Protein AF-A0A497ACF8-F1 (afdb_monomer_lite)

Structure (mmCIF, N/CA/C/O backbone):
data_AF-A0A497ACF8-F1
#
_entry.id   AF-A0A497ACF8-F1
#
loop_
_atom_site.group_PDB
_atom_site.id
_atom_site.type_symbol
_atom_site.label_atom_id
_atom_site.label_alt_id
_atom_site.label_comp_id
_atom_site.label_asym_id
_atom_site.label_entity_id
_atom_site.label_seq_id
_atom_site.pdbx_PDB_ins_code
_atom_site.Cartn_x
_atom_site.Cartn_y
_atom_site.Cartn_z
_atom_site.occupancy
_atom_site.B_iso_or_equiv
_atom_site.auth_seq_id
_atom_site.auth_comp_id
_atom_site.auth_asym_id
_atom_site.auth_atom_id
_atom_site.pdbx_PDB_model_num
ATOM 1 N N . MET A 1 1 ? 25.565 -18.450 -38.011 1.00 39.44 1 MET A N 1
ATOM 2 C CA . MET A 1 1 ? 25.455 -17.072 -37.490 1.00 39.44 1 MET A CA 1
ATOM 3 C C . MET A 1 1 ? 24.337 -17.064 -36.463 1.00 39.44 1 MET A C 1
ATOM 5 O O . MET A 1 1 ? 23.177 -17.108 -36.847 1.00 39.44 1 MET A O 1
ATOM 9 N N . SER A 1 2 ? 24.679 -17.137 -35.177 1.00 43.25 2 SER A N 1
ATOM 10 C CA . SER A 1 2 ? 23.695 -17.144 -34.090 1.00 43.25 2 SER A CA 1
ATOM 11 C C . SER A 1 2 ? 23.308 -15.711 -33.759 1.00 43.25 2 SER A C 1
ATOM 13 O O . SER A 1 2 ? 24.162 -14.915 -33.378 1.00 43.25 2 SER A O 1
ATOM 15 N N . ILE A 1 3 ? 22.030 -15.381 -33.917 1.00 47.59 3 ILE A N 1
ATOM 16 C CA . ILE A 1 3 ? 21.477 -14.126 -33.418 1.00 47.59 3 ILE A CA 1
ATOM 17 C C . ILE A 1 3 ? 21.343 -14.304 -31.908 1.00 47.59 3 ILE A C 1
ATOM 19 O O . ILE A 1 3 ? 20.446 -14.997 -31.431 1.00 47.59 3 ILE A O 1
ATOM 23 N N . ALA A 1 4 ? 22.272 -13.723 -31.155 1.00 49.62 4 ALA A N 1
ATOM 24 C CA . ALA A 1 4 ? 22.079 -13.518 -29.733 1.00 49.62 4 ALA A CA 1
ATOM 25 C C . ALA A 1 4 ? 20.956 -12.485 -29.582 1.00 49.62 4 ALA A C 1
ATOM 27 O O . ALA A 1 4 ? 21.170 -11.295 -29.796 1.00 49.62 4 ALA A O 1
ATOM 28 N N . ILE A 1 5 ? 19.742 -12.945 -29.277 1.00 57.88 5 ILE A N 1
ATOM 29 C CA . ILE A 1 5 ? 18.703 -12.067 -28.746 1.00 57.88 5 ILE A CA 1
ATOM 30 C C . ILE A 1 5 ? 19.160 -11.722 -27.327 1.00 57.88 5 ILE A C 1
ATOM 32 O O . ILE A 1 5 ? 19.239 -12.637 -26.502 1.00 57.88 5 ILE A O 1
ATOM 36 N N . PRO A 1 6 ? 19.510 -10.462 -27.013 1.00 46.31 6 PRO A N 1
ATOM 37 C CA . PRO A 1 6 ? 19.764 -10.108 -25.631 1.00 46.31 6 PRO A CA 1
ATOM 38 C C . PRO A 1 6 ? 18.456 -10.332 -24.879 1.00 46.31 6 PRO A C 1
ATOM 40 O O . PRO A 1 6 ? 17.393 -9.900 -25.333 1.00 46.31 6 PRO A O 1
ATOM 43 N N . ALA A 1 7 ? 18.534 -11.059 -23.763 1.00 48.03 7 ALA A N 1
ATOM 44 C CA . ALA A 1 7 ? 17.449 -11.146 -22.807 1.00 48.03 7 ALA A CA 1
ATOM 45 C C . ALA A 1 7 ? 17.080 -9.708 -22.448 1.00 48.03 7 ALA A C 1
ATOM 47 O O . ALA A 1 7 ? 17.795 -9.035 -21.711 1.00 48.03 7 ALA A O 1
ATOM 48 N N . VAL A 1 8 ? 16.004 -9.211 -23.057 1.00 47.91 8 VAL A N 1
ATOM 49 C CA . VAL A 1 8 ? 15.370 -7.977 -22.636 1.00 47.91 8 VAL A CA 1
ATOM 50 C C . VAL A 1 8 ? 14.796 -8.325 -21.277 1.00 47.91 8 VAL A C 1
ATOM 52 O O . VAL A 1 8 ? 13.657 -8.777 -21.158 1.00 47.91 8 VAL A O 1
ATOM 55 N N . GLU A 1 9 ? 15.625 -8.170 -20.253 1.00 45.94 9 GLU A N 1
ATOM 56 C CA . GLU A 1 9 ? 15.188 -7.894 -18.905 1.00 45.94 9 GLU A CA 1
ATOM 57 C C . GLU A 1 9 ? 14.390 -6.600 -19.041 1.00 45.94 9 GLU A C 1
ATOM 59 O O . GLU A 1 9 ? 14.912 -5.488 -18.987 1.00 45.94 9 GLU A O 1
ATOM 64 N N . ARG A 1 10 ? 13.111 -6.753 -19.405 1.00 49.00 10 ARG A N 1
ATOM 65 C CA . ARG A 1 10 ? 12.134 -5.682 -19.359 1.00 49.00 10 ARG A CA 1
ATOM 66 C C . ARG A 1 10 ? 12.013 -5.384 -17.878 1.00 49.00 10 ARG A C 1
ATOM 68 O O . ARG A 1 10 ? 11.113 -5.906 -17.225 1.00 49.00 10 ARG A O 1
ATOM 75 N N . ALA A 1 11 ? 12.931 -4.579 -17.350 1.00 48.69 11 ALA A N 1
ATOM 76 C CA . ALA A 1 11 ? 12.621 -3.700 -16.250 1.00 48.69 11 ALA A CA 1
ATOM 77 C C . ALA A 1 11 ? 11.371 -2.968 -16.730 1.00 48.69 11 ALA A C 1
ATOM 79 O O . ALA A 1 11 ? 11.436 -2.099 -17.600 1.00 48.69 11 ALA A O 1
ATOM 80 N N . GLN A 1 12 ? 10.206 -3.474 -16.326 1.00 55.84 12 GLN A N 1
ATOM 81 C CA . GLN A 1 12 ? 8.947 -2.815 -16.586 1.00 55.84 12 GLN A CA 1
ATOM 82 C C . GLN A 1 12 ? 9.127 -1.465 -15.919 1.00 55.84 12 GLN A C 1
ATOM 84 O O . GLN A 1 12 ? 9.231 -1.392 -14.699 1.00 55.84 12 GLN A O 1
ATOM 89 N N . ILE A 1 13 ? 9.308 -0.421 -16.723 1.00 66.25 13 ILE A N 1
ATOM 90 C CA . ILE A 1 13 ? 9.353 0.938 -16.215 1.00 66.25 13 ILE A CA 1
ATOM 91 C C . ILE A 1 13 ? 7.936 1.178 -15.715 1.00 66.25 13 ILE A C 1
ATOM 93 O O . ILE A 1 13 ? 7.028 1.429 -16.508 1.00 66.25 13 ILE A O 1
ATOM 97 N N . ILE A 1 14 ? 7.723 0.974 -14.418 1.00 78.00 14 ILE A N 1
ATOM 98 C CA . ILE A 1 14 ? 6.436 1.243 -13.797 1.00 78.00 14 ILE A CA 1
ATOM 99 C C . ILE A 1 14 ? 6.271 2.756 -13.871 1.00 78.00 14 ILE A C 1
ATOM 101 O O . ILE A 1 14 ? 7.071 3.508 -13.313 1.00 78.00 14 ILE A O 1
ATOM 105 N N . SER A 1 15 ? 5.274 3.214 -14.628 1.00 89.62 15 SER A N 1
ATOM 106 C CA . SER A 1 15 ? 4.995 4.641 -14.700 1.00 89.62 15 SER A CA 1
ATOM 107 C C . SER A 1 15 ? 4.484 5.123 -13.346 1.00 89.62 15 SER A C 1
ATOM 109 O O . SER A 1 15 ? 3.777 4.400 -12.640 1.00 89.62 15 SER A O 1
ATOM 111 N N . LYS A 1 16 ? 4.797 6.374 -13.006 1.00 90.25 16 LYS A N 1
ATOM 112 C CA . LYS A 1 16 ? 4.273 7.027 -11.802 1.00 90.25 16 LYS A CA 1
ATOM 113 C C . LYS A 1 16 ? 2.744 6.901 -11.708 1.00 90.25 16 LYS A C 1
ATOM 115 O O . LYS A 1 16 ? 2.230 6.531 -10.661 1.00 90.25 16 LYS A O 1
ATOM 120 N N . GLU A 1 17 ? 2.043 7.098 -12.823 1.00 93.69 17 GLU A N 1
ATOM 121 C CA . GLU A 1 17 ? 0.582 6.955 -12.921 1.00 93.69 17 GLU A CA 1
ATOM 122 C C . GLU A 1 17 ? 0.095 5.541 -12.560 1.00 93.69 17 GLU A C 1
ATOM 124 O O . GLU A 1 17 ? -0.938 5.383 -11.911 1.00 93.69 17 GLU A O 1
ATOM 129 N N . SER A 1 18 ? 0.850 4.5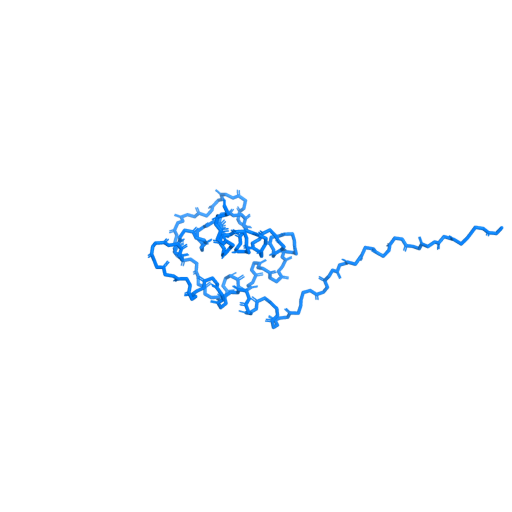02 -12.938 1.00 95.31 18 SER A N 1
ATOM 130 C CA . SER A 1 18 ? 0.518 3.107 -12.611 1.00 95.31 18 SER A CA 1
ATOM 131 C C . SER A 1 18 ? 0.695 2.816 -11.121 1.00 95.31 18 SER A C 1
ATOM 133 O O . SER A 1 18 ? -0.077 2.040 -10.551 1.00 95.31 18 SER A O 1
ATOM 135 N N . VAL A 1 19 ? 1.698 3.432 -10.485 1.00 96.50 19 VAL A N 1
ATOM 136 C CA . VAL A 1 19 ? 1.886 3.360 -9.031 1.00 96.50 19 VAL A CA 1
ATOM 137 C C . VAL A 1 19 ? 0.756 4.085 -8.318 1.00 96.50 19 VAL A C 1
ATOM 139 O O . VAL A 1 19 ? 0.119 3.499 -7.448 1.00 96.50 19 VAL A O 1
ATOM 142 N N . GLU A 1 20 ? 0.473 5.326 -8.706 1.00 97.25 20 GLU A N 1
ATOM 143 C CA . GLU A 1 20 ? -0.581 6.139 -8.095 1.00 97.25 20 GLU A CA 1
ATOM 144 C C . GLU A 1 20 ? -1.951 5.466 -8.217 1.00 97.25 20 GLU A C 1
ATOM 146 O O . GLU A 1 20 ? -2.667 5.384 -7.224 1.00 97.25 20 GLU A O 1
ATOM 151 N N . SER A 1 21 ? -2.264 4.869 -9.371 1.00 97.31 21 SER A N 1
ATOM 152 C CA . SER A 1 21 ? -3.501 4.099 -9.569 1.00 97.31 21 SER A CA 1
ATOM 153 C C . SER A 1 21 ? -3.598 2.881 -8.640 1.00 97.31 21 SER A C 1
ATOM 155 O O . SER A 1 21 ? -4.674 2.564 -8.130 1.00 97.31 21 SER A O 1
ATOM 157 N N . LEU A 1 22 ? -2.483 2.177 -8.393 1.00 97.62 22 LEU A N 1
ATOM 158 C CA . LEU A 1 22 ? -2.462 1.059 -7.445 1.00 97.62 22 LEU A CA 1
ATOM 159 C C . LEU A 1 22 ? -2.637 1.553 -6.003 1.00 97.62 22 LEU A C 1
ATOM 161 O O . LEU A 1 22 ? -3.391 0.950 -5.242 1.00 97.62 22 LEU A O 1
ATOM 165 N N . VAL A 1 23 ? -1.974 2.647 -5.624 1.00 98.06 23 VAL A N 1
ATOM 166 C CA . VAL A 1 23 ? -2.123 3.237 -4.286 1.00 98.06 23 VAL A CA 1
ATOM 167 C C . VAL A 1 23 ? -3.557 3.721 -4.074 1.00 98.06 23 VAL A C 1
ATOM 169 O O . VAL A 1 23 ? -4.150 3.396 -3.047 1.00 98.06 23 VAL A O 1
ATOM 172 N N . GLU A 1 24 ? -4.160 4.386 -5.059 1.00 98.50 24 GLU A N 1
ATOM 173 C CA . GLU A 1 24 ? -5.577 4.761 -5.040 1.00 98.50 24 GLU A CA 1
ATOM 174 C C . GLU A 1 24 ? -6.457 3.543 -4.774 1.00 98.50 24 GLU A C 1
ATOM 176 O O . GLU A 1 24 ? -7.218 3.511 -3.809 1.00 98.50 24 GLU A O 1
ATOM 181 N N . ALA A 1 25 ? -6.261 2.485 -5.558 1.00 97.81 25 ALA A N 1
ATOM 182 C CA . ALA A 1 25 ? -7.007 1.246 -5.435 1.00 97.81 25 ALA A CA 1
ATOM 183 C C . ALA A 1 25 ? -6.898 0.599 -4.040 1.00 97.81 25 ALA A C 1
ATOM 185 O O . ALA A 1 25 ? -7.875 -0.000 -3.585 1.00 97.81 25 ALA A O 1
ATOM 186 N N . LEU A 1 26 ? -5.752 0.722 -3.359 1.00 97.38 26 LEU A N 1
ATOM 187 C CA . LEU A 1 26 ? -5.561 0.258 -1.979 1.00 97.38 26 LEU A CA 1
ATOM 188 C C . LEU A 1 26 ? -6.280 1.160 -0.965 1.00 97.38 26 LEU A C 1
ATOM 190 O O . LEU A 1 26 ? -6.894 0.654 -0.026 1.00 97.38 26 LEU A O 1
ATOM 194 N N . P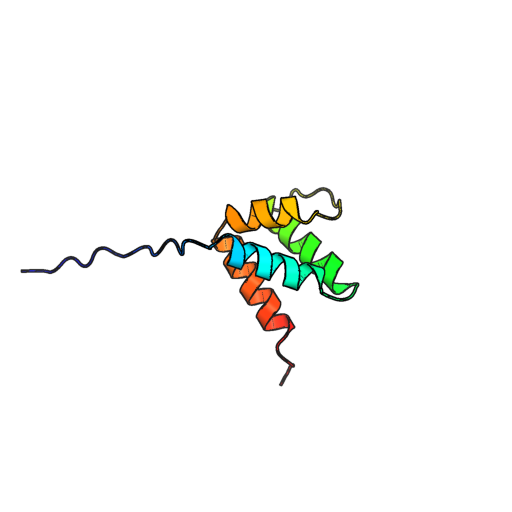HE A 1 27 ? -6.228 2.484 -1.143 1.00 97.44 27 PHE A N 1
ATOM 195 C CA . PHE A 1 27 ? -6.867 3.458 -0.248 1.00 97.44 27 PHE A CA 1
ATOM 196 C C . PHE A 1 27 ? -8.394 3.521 -0.393 1.00 97.44 27 PHE A C 1
ATOM 198 O O . PHE A 1 27 ? -9.074 3.905 0.565 1.00 97.44 27 PHE A O 1
ATOM 205 N N . SER A 1 28 ? -8.927 3.101 -1.541 1.00 97.38 28 SER A N 1
ATOM 206 C CA . SER A 1 28 ? -10.364 2.963 -1.803 1.00 97.38 28 SER A CA 1
ATOM 207 C C . SER A 1 28 ? -10.977 1.674 -1.253 1.00 97.38 28 SER A C 1
ATOM 209 O O . SER A 1 28 ? -12.186 1.496 -1.359 1.00 97.38 28 SER A O 1
ATOM 211 N N . LEU A 1 29 ? -10.181 0.759 -0.688 1.00 96.00 29 LEU A N 1
ATOM 212 C CA . LEU A 1 29 ? -10.728 -0.416 -0.010 1.00 96.00 29 LEU A CA 1
ATOM 213 C C . LEU A 1 29 ? -11.522 -0.005 1.238 1.00 96.00 29 LEU A C 1
ATOM 215 O O . LEU A 1 29 ? -11.167 0.942 1.946 1.00 96.00 29 LEU A O 1
ATOM 219 N N . ASP A 1 30 ? -12.553 -0.779 1.557 1.00 96.31 30 ASP A N 1
ATOM 220 C CA . ASP A 1 30 ? -13.262 -0.642 2.824 1.00 96.31 30 ASP A CA 1
ATOM 221 C C . ASP A 1 30 ? -12.439 -1.209 3.987 1.00 96.31 30 ASP A C 1
ATOM 223 O O . ASP A 1 30 ? -11.628 -2.135 3.841 1.00 96.31 30 ASP A O 1
ATOM 227 N N . GLU A 1 31 ? -12.654 -0.665 5.185 1.00 94.88 31 GLU A N 1
ATOM 228 C CA . GLU A 1 31 ? -12.123 -1.283 6.399 1.00 94.88 31 GLU A CA 1
ATOM 229 C C . GLU A 1 31 ? -12.859 -2.606 6.692 1.00 94.88 31 GLU A C 1
ATOM 231 O O . GLU A 1 31 ? -14.056 -2.722 6.429 1.00 94.88 31 GLU A O 1
ATOM 236 N N . PRO A 1 32 ? -12.169 -3.625 7.244 1.00 94.81 32 PRO A N 1
ATOM 237 C CA . PRO A 1 32 ? -10.789 -3.600 7.747 1.00 94.81 32 PRO A CA 1
ATOM 238 C C . PRO A 1 32 ? -9.722 -3.913 6.683 1.00 94.81 32 PRO A C 1
ATOM 240 O O . PRO A 1 32 ? -8.538 -4.036 7.006 1.00 94.81 32 PRO A O 1
ATOM 243 N N . TRP A 1 33 ? -10.117 -4.129 5.427 1.00 95.00 33 TRP A N 1
ATOM 244 C CA . TRP A 1 33 ? -9.220 -4.634 4.388 1.00 95.00 33 TRP A CA 1
ATOM 245 C C . TRP A 1 33 ? -8.210 -3.599 3.938 1.00 95.00 33 TRP A C 1
ATOM 247 O O . TRP A 1 33 ? -7.042 -3.944 3.783 1.00 95.00 33 TRP A O 1
ATOM 257 N N . ARG A 1 34 ? -8.611 -2.331 3.841 1.00 96.31 34 ARG A N 1
ATOM 258 C CA . ARG A 1 34 ? -7.678 -1.230 3.600 1.00 96.31 34 ARG A CA 1
ATOM 259 C C . ARG A 1 34 ? -6.515 -1.239 4.581 1.00 96.31 34 ARG A C 1
ATOM 261 O O . ARG A 1 34 ? -5.370 -1.334 4.151 1.00 96.31 34 ARG A O 1
ATOM 268 N N . GLY A 1 35 ? -6.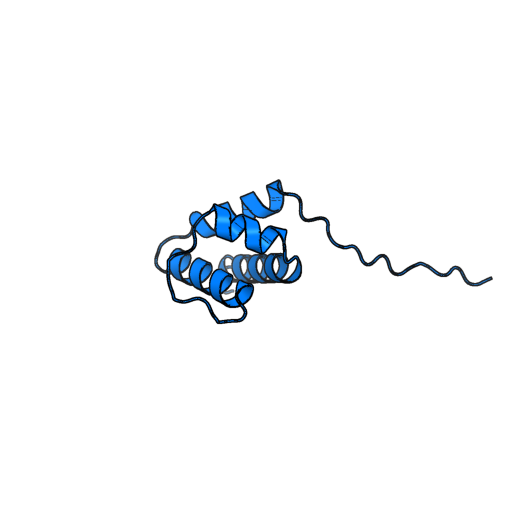787 -1.208 5.888 1.00 95.38 35 GLY A N 1
ATOM 269 C CA . GLY A 1 35 ? -5.734 -1.259 6.902 1.00 95.38 35 GLY A CA 1
ATOM 270 C C . GLY A 1 35 ? -4.832 -2.488 6.751 1.00 95.38 35 GLY A C 1
ATOM 271 O O . GLY A 1 35 ? -3.610 -2.360 6.763 1.00 95.38 35 GLY A O 1
ATOM 272 N N . ARG A 1 36 ? -5.418 -3.671 6.529 1.00 94.62 36 ARG A N 1
ATOM 273 C CA . ARG A 1 36 ? -4.665 -4.928 6.361 1.00 94.62 36 ARG A CA 1
ATOM 274 C C . ARG A 1 36 ? -3.741 -4.913 5.146 1.00 94.62 36 ARG A C 1
ATOM 276 O O . ARG A 1 36 ? -2.587 -5.316 5.274 1.00 94.62 36 ARG A O 1
ATOM 283 N N . PHE A 1 37 ? -4.228 -4.448 3.998 1.00 96.62 37 PHE A N 1
ATOM 284 C CA . PHE A 1 37 ? -3.425 -4.328 2.784 1.00 96.62 37 PHE A CA 1
ATOM 285 C C . PHE A 1 37 ? -2.292 -3.322 2.977 1.00 96.62 37 PHE A C 1
ATOM 287 O O . PHE A 1 37 ? -1.140 -3.660 2.727 1.00 96.62 37 PHE A O 1
ATOM 294 N N . LEU A 1 38 ? -2.588 -2.132 3.506 1.00 97.00 38 LEU A N 1
ATOM 295 C CA . LEU A 1 38 ? -1.575 -1.114 3.787 1.00 97.00 38 LEU A CA 1
ATOM 296 C C . LEU A 1 38 ? -0.473 -1.648 4.719 1.00 97.00 38 LEU A C 1
ATOM 298 O O . LEU A 1 38 ? 0.712 -1.525 4.420 1.00 97.00 38 LEU A O 1
ATOM 302 N N . THR A 1 39 ? -0.843 -2.327 5.809 1.00 95.94 39 THR A N 1
ATOM 303 C CA . THR A 1 39 ? 0.128 -2.966 6.708 1.00 95.94 39 THR A CA 1
ATOM 304 C C . THR A 1 39 ? 0.935 -4.067 6.018 1.00 95.94 39 THR A C 1
ATOM 306 O O . THR A 1 39 ? 2.126 -4.204 6.298 1.00 95.94 39 THR A O 1
ATOM 309 N N . LEU A 1 40 ? 0.322 -4.866 5.140 1.00 95.50 40 LEU A N 1
ATOM 310 C CA . LEU A 1 40 ? 1.029 -5.911 4.401 1.00 95.50 40 LEU A CA 1
ATOM 311 C C . LEU A 1 40 ? 2.098 -5.312 3.481 1.00 95.50 40 LEU A C 1
ATOM 313 O O . LEU A 1 40 ? 3.239 -5.769 3.525 1.00 95.50 40 LEU A O 1
ATOM 317 N N . VAL A 1 41 ? 1.756 -4.269 2.717 1.00 97.06 41 VAL A N 1
ATOM 318 C CA . VAL A 1 41 ? 2.715 -3.579 1.840 1.00 97.06 41 VAL A CA 1
ATOM 319 C C . VAL A 1 41 ? 3.859 -2.987 2.658 1.00 97.06 41 VAL A C 1
ATOM 321 O O . VAL A 1 41 ? 5.018 -3.236 2.339 1.00 97.06 41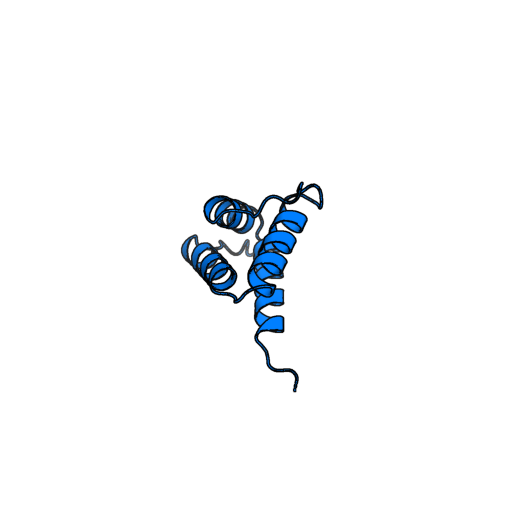 VAL A O 1
ATOM 324 N N . ALA A 1 42 ? 3.559 -2.294 3.761 1.00 97.12 42 ALA A N 1
ATOM 325 C CA . ALA A 1 42 ? 4.587 -1.731 4.637 1.00 97.12 42 ALA A CA 1
ATOM 326 C C . ALA A 1 42 ? 5.525 -2.808 5.201 1.00 97.12 42 ALA A C 1
ATOM 328 O O . ALA A 1 42 ? 6.747 -2.644 5.221 1.00 97.12 42 ALA A O 1
ATOM 329 N N . LYS A 1 43 ? 4.978 -3.955 5.619 1.00 95.81 43 LYS A N 1
ATOM 330 C CA . LYS A 1 43 ? 5.788 -5.086 6.083 1.00 95.81 43 LYS A CA 1
ATOM 331 C C . LYS A 1 43 ? 6.673 -5.640 4.973 1.00 95.81 43 LYS A C 1
ATOM 333 O O . LYS A 1 43 ? 7.849 -5.860 5.225 1.00 95.81 43 LYS A O 1
ATOM 338 N N . GLN A 1 44 ? 6.167 -5.834 3.760 1.00 95.62 44 GLN A N 1
ATOM 339 C CA . GLN A 1 44 ? 6.990 -6.335 2.656 1.00 95.62 44 GLN A CA 1
ATOM 340 C C . GLN A 1 44 ? 8.093 -5.336 2.270 1.00 95.62 44 GLN A C 1
ATOM 3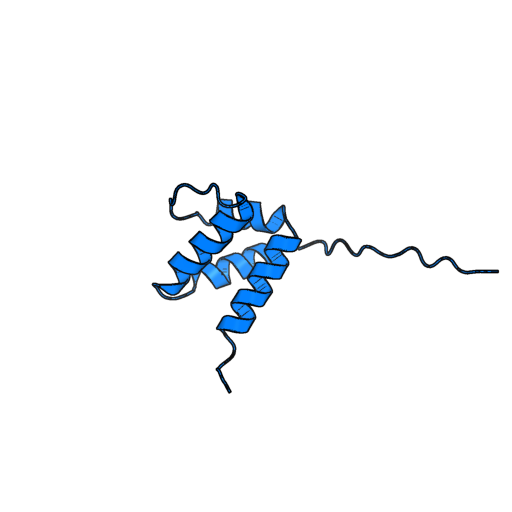42 O O . GLN A 1 44 ? 9.267 -5.711 2.248 1.00 95.62 44 GLN A O 1
ATOM 347 N N . ALA A 1 45 ? 7.749 -4.055 2.104 1.00 96.19 45 ALA A N 1
ATOM 348 C CA . ALA A 1 45 ? 8.686 -2.982 1.758 1.00 96.19 45 ALA A CA 1
ATOM 349 C C . ALA A 1 45 ? 9.841 -2.839 2.765 1.00 96.19 45 ALA A C 1
ATOM 351 O O . ALA A 1 45 ? 10.982 -2.561 2.402 1.00 96.19 45 ALA A O 1
ATOM 352 N N . THR A 1 46 ? 9.561 -3.072 4.048 1.00 94.75 46 THR A N 1
ATOM 353 C CA . THR A 1 46 ? 10.538 -2.929 5.140 1.00 94.75 46 THR A CA 1
ATOM 354 C C . THR A 1 46 ? 11.186 -4.245 5.560 1.00 94.75 46 THR A C 1
ATOM 356 O O . THR A 1 46 ? 11.849 -4.304 6.599 1.00 94.75 46 THR A O 1
ATOM 359 N N . ARG A 1 47 ? 11.008 -5.325 4.784 1.00 94.00 47 ARG A N 1
ATOM 360 C CA . ARG A 1 47 ? 11.503 -6.672 5.126 1.00 94.00 47 ARG A CA 1
ATOM 361 C C . ARG A 1 47 ? 11.061 -7.112 6.528 1.00 94.00 47 ARG A C 1
ATOM 363 O O . ARG A 1 47 ? 11.855 -7.619 7.316 1.00 94.00 47 ARG A O 1
ATOM 370 N N . TRP A 1 48 ? 9.784 -6.893 6.818 1.00 93.62 48 TRP A N 1
ATOM 371 C CA . TRP A 1 48 ? 9.074 -7.237 8.050 1.00 93.62 48 TRP A CA 1
ATOM 372 C C . TRP A 1 48 ? 9.527 -6.476 9.301 1.00 93.62 48 TRP A C 1
ATOM 374 O O . TRP A 1 48 ? 9.250 -6.915 10.415 1.00 93.62 48 TRP A O 1
ATOM 384 N N . LYS A 1 49 ? 10.179 -5.320 9.130 1.00 92.69 49 LYS A N 1
ATOM 385 C CA . LYS A 1 49 ? 10.629 -4.460 10.238 1.00 92.69 49 LYS A CA 1
ATOM 386 C C . LYS A 1 49 ? 9.681 -3.303 10.564 1.00 92.69 49 LYS A C 1
ATOM 388 O O . LYS A 1 49 ? 9.991 -2.522 11.455 1.00 92.69 49 LYS A O 1
ATOM 393 N N . TRP A 1 50 ? 8.563 -3.176 9.850 1.00 91.62 50 TRP A N 1
ATOM 394 C CA . TRP A 1 50 ? 7.579 -2.120 10.086 1.00 91.62 50 TRP A CA 1
ATOM 395 C C . TRP A 1 50 ? 6.992 -2.184 11.502 1.00 91.62 50 TRP A C 1
ATOM 397 O O . TRP A 1 50 ? 6.511 -3.235 11.930 1.00 91.62 50 TRP A O 1
ATOM 407 N N . ASP A 1 51 ? 7.006 -1.049 12.198 1.00 84.50 51 ASP A N 1
ATOM 408 C CA . ASP A 1 51 ? 6.650 -0.896 13.616 1.00 84.50 51 ASP A CA 1
ATOM 409 C C . ASP A 1 51 ? 5.143 -0.711 13.871 1.00 84.50 51 ASP A C 1
ATOM 411 O O . ASP A 1 51 ? 4.693 -0.731 15.017 1.00 84.50 51 ASP A O 1
ATOM 415 N N . GLY A 1 52 ? 4.342 -0.624 12.806 1.00 79.75 52 GLY A N 1
ATOM 416 C CA . GLY A 1 52 ? 2.887 -0.721 12.877 1.00 79.75 52 GLY A CA 1
ATOM 417 C C . GLY A 1 52 ? 2.136 0.600 12.760 1.00 79.75 52 GLY A C 1
ATOM 418 O O . GLY A 1 52 ? 0.912 0.589 12.908 1.00 79.75 52 GLY A O 1
ATOM 419 N N . GLN A 1 53 ? 2.801 1.715 12.439 1.00 88.44 53 GLN A N 1
ATOM 420 C CA . GLN A 1 53 ? 2.070 2.920 12.039 1.00 88.44 53 GLN A CA 1
ATOM 421 C C . GLN A 1 53 ? 1.291 2.678 10.733 1.00 88.44 53 GLN A C 1
ATOM 423 O O . GLN A 1 53 ? 1.619 1.802 9.930 1.00 88.44 53 GLN A O 1
ATOM 428 N N . ARG A 1 54 ? 0.193 3.406 10.516 1.00 88.69 54 ARG A N 1
ATOM 429 C CA . ARG A 1 54 ? -0.558 3.294 9.260 1.00 88.69 54 ARG A CA 1
ATOM 430 C C . ARG A 1 54 ? 0.234 4.026 8.170 1.00 88.69 54 ARG A C 1
ATOM 432 O O . ARG A 1 54 ? 0.389 5.236 8.317 1.00 88.69 54 ARG A O 1
ATOM 439 N N . PRO A 1 55 ? 0.699 3.344 7.108 1.00 94.50 55 PRO A N 1
ATOM 440 C CA . PRO A 1 55 ? 1.491 4.005 6.083 1.00 94.50 55 PRO A CA 1
ATOM 441 C C . PRO A 1 55 ? 0.639 5.016 5.313 1.00 94.50 55 PRO A C 1
ATOM 443 O O . PRO A 1 55 ? -0.545 4.778 5.030 1.00 94.50 55 PRO A O 1
ATOM 446 N N . GLY A 1 56 ? 1.249 6.154 5.006 1.00 95.81 56 GLY A N 1
ATOM 447 C CA . GLY A 1 56 ? 0.646 7.234 4.239 1.00 95.81 56 GLY A CA 1
ATOM 448 C C . GLY A 1 56 ? 0.686 6.992 2.731 1.00 95.81 56 GLY A C 1
ATOM 449 O O . GLY A 1 56 ? 1.333 6.074 2.232 1.00 95.81 56 GLY A O 1
ATOM 450 N N . TRP A 1 57 ? -0.002 7.858 1.988 1.00 96.94 57 TRP A N 1
ATOM 451 C CA . TRP A 1 57 ? -0.008 7.831 0.523 1.00 96.94 57 TRP A CA 1
ATOM 452 C C . TRP A 1 57 ? 1.408 7.916 -0.065 1.00 96.94 57 TRP A C 1
ATOM 454 O O . TRP A 1 57 ? 1.789 7.103 -0.902 1.00 96.94 57 TRP A O 1
ATOM 464 N N . GLU A 1 58 ? 2.200 8.880 0.405 1.00 96.25 58 GLU A N 1
ATOM 465 C CA . GLU A 1 58 ? 3.545 9.151 -0.114 1.00 96.25 58 GLU A CA 1
ATOM 466 C C . GLU A 1 58 ? 4.509 7.986 0.127 1.00 96.25 58 GLU A C 1
ATOM 468 O O . GLU A 1 58 ? 5.258 7.616 -0.774 1.00 96.25 58 GLU A O 1
ATOM 473 N N . GLU A 1 59 ? 4.448 7.356 1.304 1.00 95.69 59 GLU A N 1
ATOM 474 C CA . GLU A 1 59 ? 5.254 6.171 1.625 1.00 95.69 59 GLU A CA 1
ATOM 475 C C . GLU A 1 59 ? 4.913 5.005 0.696 1.00 95.69 59 GLU A C 1
ATOM 477 O O . GLU A 1 59 ? 5.802 4.359 0.142 1.00 95.69 59 GLU A O 1
ATOM 482 N N . MET A 1 60 ? 3.618 4.782 0.460 1.00 97.44 60 MET A N 1
ATOM 483 C CA . MET A 1 60 ? 3.141 3.732 -0.435 1.00 97.44 60 MET A CA 1
ATOM 484 C C . MET A 1 60 ? 3.612 3.963 -1.872 1.00 97.44 60 MET A C 1
ATOM 486 O O . MET A 1 60 ? 4.125 3.035 -2.501 1.00 97.44 60 MET A O 1
ATOM 490 N N . VAL A 1 61 ? 3.503 5.196 -2.379 1.00 97.19 61 VAL A N 1
ATOM 491 C CA . VAL A 1 61 ? 4.025 5.560 -3.705 1.00 97.19 61 VAL A CA 1
ATOM 492 C C . VAL A 1 61 ? 5.538 5.345 -3.765 1.00 97.19 61 VAL A C 1
ATOM 494 O O . VAL A 1 61 ? 6.029 4.764 -4.734 1.00 97.19 61 VAL A O 1
ATOM 497 N N . ALA A 1 62 ? 6.284 5.763 -2.741 1.00 95.81 62 ALA A N 1
ATOM 498 C CA . ALA A 1 62 ? 7.738 5.636 -2.706 1.00 95.81 62 ALA A CA 1
ATOM 499 C C . ALA A 1 62 ? 8.199 4.171 -2.725 1.00 95.81 62 ALA A C 1
ATOM 501 O O . ALA A 1 62 ? 9.080 3.813 -3.512 1.00 95.81 62 ALA A O 1
ATOM 502 N N . TRP A 1 63 ? 7.590 3.309 -1.908 1.00 96.19 63 TRP A N 1
ATOM 503 C CA . TRP A 1 63 ? 7.921 1.883 -1.861 1.00 96.19 63 TRP A CA 1
ATOM 504 C C . TRP A 1 63 ? 7.602 1.179 -3.180 1.00 96.19 63 TRP A C 1
ATOM 506 O O . TRP A 1 63 ? 8.461 0.496 -3.734 1.00 96.19 63 TRP A O 1
ATOM 516 N N . LEU A 1 64 ? 6.402 1.395 -3.722 1.00 96.19 64 LEU A N 1
ATOM 517 C CA . LEU A 1 64 ? 5.948 0.734 -4.949 1.00 96.19 64 LEU A CA 1
ATOM 518 C C . LEU A 1 64 ? 6.654 1.254 -6.210 1.00 96.19 64 LEU A C 1
ATOM 520 O O . LEU A 1 64 ? 6.780 0.515 -7.181 1.00 96.19 64 LEU A O 1
ATOM 524 N N . SER A 1 65 ? 7.144 2.498 -6.202 1.00 94.50 65 SER A N 1
ATOM 525 C CA . SER A 1 65 ? 7.962 3.036 -7.302 1.00 94.50 65 SER A CA 1
ATOM 526 C C . SER A 1 65 ? 9.398 2.508 -7.280 1.00 94.50 65 SER A C 1
ATOM 528 O O . SER A 1 65 ? 10.044 2.439 -8.323 1.00 94.50 65 SER A O 1
ATOM 530 N N . THR A 1 66 ? 9.912 2.173 -6.093 1.00 93.81 66 THR A N 1
ATOM 531 C CA . THR A 1 66 ? 11.312 1.766 -5.895 1.00 93.81 66 THR A CA 1
ATOM 532 C C . THR A 1 66 ? 11.514 0.265 -6.087 1.00 93.81 66 THR A C 1
ATOM 534 O O . THR A 1 66 ? 12.580 -0.153 -6.535 1.00 93.81 66 THR A O 1
ATOM 537 N N . ASP A 1 67 ? 10.507 -0.548 -5.760 1.00 94.06 67 ASP A N 1
ATOM 538 C CA . ASP A 1 67 ? 10.578 -2.007 -5.835 1.00 94.06 67 ASP A CA 1
ATOM 539 C C . ASP A 1 67 ? 9.540 -2.567 -6.831 1.00 94.06 67 ASP A C 1
ATOM 541 O O . ASP A 1 67 ? 8.361 -2.735 -6.493 1.00 94.06 67 ASP A O 1
ATOM 545 N N . PRO A 1 68 ? 9.961 -2.897 -8.070 1.00 92.44 68 PRO A N 1
ATOM 546 C CA . PRO A 1 68 ? 9.069 -3.467 -9.075 1.00 92.44 68 PRO A CA 1
ATOM 547 C C . PRO A 1 68 ? 8.502 -4.843 -8.715 1.00 92.44 68 PRO A C 1
ATOM 549 O O . PRO A 1 68 ? 7.412 -5.198 -9.175 1.00 92.44 68 PRO A O 1
ATOM 552 N N . CYS A 1 69 ? 9.222 -5.629 -7.910 1.00 94.00 69 CYS A N 1
ATOM 553 C CA . CYS A 1 69 ? 8.737 -6.924 -7.442 1.00 94.00 69 CYS A CA 1
ATOM 554 C C . CYS A 1 69 ? 7.588 -6.716 -6.458 1.00 94.00 69 CYS A C 1
ATOM 556 O O . CYS A 1 69 ? 6.527 -7.316 -6.634 1.00 94.00 69 CYS A O 1
ATOM 558 N N . LEU A 1 70 ? 7.760 -5.796 -5.504 1.00 95.75 70 LEU A N 1
ATOM 559 C CA . LEU A 1 70 ? 6.708 -5.408 -4.570 1.00 95.75 70 LEU A CA 1
ATOM 560 C C . LEU A 1 70 ? 5.469 -4.889 -5.306 1.00 95.75 70 LEU A C 1
ATOM 562 O O . LEU A 1 70 ? 4.361 -5.342 -5.025 1.00 95.75 70 LEU A O 1
ATOM 566 N N . TYR A 1 71 ? 5.641 -3.987 -6.280 1.00 96.00 71 TYR A N 1
ATOM 567 C CA . TYR A 1 71 ? 4.531 -3.495 -7.102 1.00 96.00 71 TYR A CA 1
ATOM 568 C C . TYR A 1 71 ? 3.731 -4.647 -7.713 1.00 96.00 71 TYR A C 1
ATOM 570 O O . TYR A 1 71 ? 2.518 -4.742 -7.523 1.00 96.00 71 TYR A O 1
ATOM 578 N N . ARG A 1 72 ? 4.425 -5.569 -8.388 1.00 95.88 72 ARG A N 1
ATOM 579 C CA . ARG A 1 72 ? 3.797 -6.714 -9.049 1.00 95.88 72 ARG A CA 1
ATOM 580 C C . ARG A 1 72 ? 3.075 -7.631 -8.062 1.00 95.88 72 ARG A C 1
ATOM 582 O O . ARG A 1 72 ? 1.967 -8.077 -8.356 1.00 95.88 72 ARG A O 1
ATOM 589 N N . GLU A 1 73 ? 3.686 -7.933 -6.922 1.00 96.00 73 GLU A N 1
ATOM 590 C CA . GLU A 1 73 ? 3.084 -8.781 -5.888 1.00 96.00 73 GLU A CA 1
ATOM 591 C C . GLU A 1 73 ? 1.798 -8.166 -5.333 1.00 96.00 73 GLU A C 1
ATOM 593 O O . GLU A 1 73 ? 0.775 -8.847 -5.236 1.00 96.00 73 GLU A O 1
ATOM 598 N N . VAL A 1 74 ? 1.820 -6.866 -5.037 1.00 96.44 74 VAL A N 1
ATOM 599 C CA . VAL A 1 74 ? 0.662 -6.142 -4.506 1.00 96.44 74 VAL A CA 1
ATOM 600 C C . VAL A 1 74 ? -0.467 -6.068 -5.533 1.00 96.44 74 VAL A C 1
ATOM 602 O O . VAL A 1 74 ? -1.620 -6.311 -5.172 1.00 96.44 74 VAL A O 1
ATOM 605 N N . THR A 1 75 ? -0.160 -5.817 -6.811 1.00 96.31 75 THR A N 1
ATOM 606 C CA . THR A 1 75 ? -1.156 -5.878 -7.893 1.00 96.31 75 THR A CA 1
ATOM 607 C C . THR A 1 75 ? -1.816 -7.254 -7.962 1.00 96.31 75 THR A C 1
ATOM 609 O O . THR A 1 75 ? -3.041 -7.347 -7.962 1.00 96.31 75 THR A O 1
ATOM 612 N N . LEU A 1 76 ? -1.025 -8.334 -7.960 1.00 95.50 76 LEU A N 1
ATOM 613 C CA . LEU A 1 76 ? -1.550 -9.701 -8.039 1.00 95.50 76 LEU A CA 1
ATOM 614 C C . LEU A 1 76 ? -2.426 -10.063 -6.835 1.00 95.50 76 LEU A C 1
ATOM 616 O O . LEU A 1 76 ? -3.470 -10.694 -7.003 1.00 95.50 76 LEU A O 1
ATOM 620 N N . LEU A 1 77 ? -2.021 -9.661 -5.629 1.00 95.12 77 LEU A N 1
ATOM 621 C CA . LEU A 1 77 ? -2.798 -9.875 -4.408 1.00 95.12 77 LEU A CA 1
ATOM 622 C C . LEU A 1 77 ? -4.136 -9.135 -4.455 1.00 95.12 77 LEU A C 1
ATOM 624 O O . LEU A 1 77 ? -5.172 -9.713 -4.119 1.00 95.12 77 LEU A O 1
ATOM 628 N N . LEU A 1 78 ? -4.127 -7.873 -4.887 1.00 95.31 78 LEU A N 1
ATOM 629 C CA . LEU A 1 78 ? -5.339 -7.069 -4.993 1.00 95.31 78 LEU A CA 1
ATOM 630 C C . LEU A 1 78 ? -6.292 -7.616 -6.065 1.00 95.31 78 LEU A C 1
ATOM 632 O O . LEU A 1 78 ? -7.499 -7.700 -5.833 1.00 95.31 78 LEU A O 1
ATOM 636 N N . ASP A 1 79 ? -5.760 -8.045 -7.208 1.00 94.38 79 ASP A N 1
ATOM 637 C CA . ASP A 1 79 ? -6.544 -8.677 -8.270 1.00 94.38 79 ASP A CA 1
ATOM 638 C C . ASP A 1 79 ? -7.159 -10.002 -7.814 1.00 94.38 79 ASP A C 1
ATOM 640 O O . ASP A 1 79 ? -8.325 -10.275 -8.103 1.00 94.38 79 ASP A O 1
ATOM 644 N N . ALA A 1 80 ? -6.401 -10.827 -7.086 1.00 92.56 80 ALA A N 1
ATOM 645 C CA . ALA A 1 80 ? -6.905 -12.074 -6.519 1.00 92.56 80 ALA A CA 1
ATOM 646 C C . ALA A 1 80 ? -8.024 -11.818 -5.501 1.00 92.56 80 ALA A C 1
ATOM 648 O O . ALA A 1 80 ? -9.030 -12.521 -5.520 1.00 92.56 80 ALA A O 1
ATOM 649 N N . TRP A 1 81 ? -7.880 -10.786 -4.667 1.00 90.69 81 TRP A N 1
ATOM 650 C CA . TRP A 1 81 ? -8.892 -10.375 -3.694 1.00 90.69 81 TRP A CA 1
ATOM 651 C C . TRP A 1 81 ? -10.195 -9.894 -4.347 1.00 90.69 81 TRP A C 1
ATOM 653 O O . TRP A 1 81 ? -11.284 -10.192 -3.863 1.00 90.69 81 TRP A O 1
ATOM 663 N N . ARG A 1 82 ? -10.098 -9.157 -5.458 1.00 89.50 82 ARG A N 1
ATOM 664 C CA . ARG A 1 82 ? -11.261 -8.625 -6.187 1.00 89.50 82 ARG A CA 1
ATOM 665 C C . ARG A 1 82 ? -12.008 -9.676 -7.000 1.00 89.50 82 ARG A C 1
ATOM 667 O O . ARG A 1 82 ? -13.158 -9.447 -7.375 1.00 89.50 82 ARG A O 1
ATOM 674 N N . ARG A 1 83 ? -11.374 -10.806 -7.319 1.00 87.25 83 ARG A N 1
ATOM 675 C CA . ARG A 1 83 ? -12.048 -11.879 -8.052 1.00 87.25 83 ARG A CA 1
ATOM 676 C C . ARG A 1 83 ? -13.066 -12.559 -7.133 1.00 87.25 83 ARG A C 1
ATOM 678 O O . ARG A 1 83 ? -12.687 -13.026 -6.063 1.00 87.25 83 ARG A O 1
ATOM 685 N N . PRO A 1 84 ? -14.339 -12.675 -7.547 1.00 70.38 84 PRO A N 1
ATOM 686 C CA . PRO A 1 84 ? -15.295 -13.480 -6.807 1.00 70.38 84 PRO A CA 1
ATOM 687 C C . PRO A 1 84 ? -14.807 -14.932 -6.769 1.00 70.38 84 PRO A C 1
ATOM 689 O O . PRO A 1 84 ? -14.381 -15.475 -7.795 1.00 70.38 84 PRO A O 1
ATOM 692 N N . ALA A 1 85 ? -14.860 -15.548 -5.586 1.00 64.88 85 ALA A N 1
ATOM 693 C CA . ALA A 1 85 ? -14.669 -16.984 -5.449 1.00 64.88 85 ALA A CA 1
ATOM 694 C C . ALA A 1 85 ? -15.741 -17.673 -6.306 1.00 64.88 85 ALA A C 1
ATOM 696 O O . ALA A 1 85 ? -16.933 -17.448 -6.097 1.00 64.88 85 ALA A O 1
ATOM 697 N N . ARG A 1 86 ? -15.303 -18.404 -7.334 1.00 54.88 86 ARG A N 1
ATOM 698 C CA . ARG A 1 86 ? -16.191 -19.222 -8.164 1.00 54.88 86 ARG A CA 1
ATOM 699 C C . ARG A 1 86 ? -16.645 -20.455 -7.404 1.00 54.88 86 ARG A C 1
ATOM 701 O O . ARG A 1 86 ? -15.813 -20.988 -6.638 1.00 54.88 86 ARG A O 1
#

Sequence (86 aa):
MSIAIPAVERAQIISKESVESLVEALFSLDEPWRGRFLTLVAKQATRWKWDGQRPGWEEMVAWLSTDPCLYREVTLLLDAWRRPAR

Secondary structure (DSSP, 8-state):
---------------HHHHHHHHHHHHTSPTTHHHHHHHHHHHHHTTT---SPPPPHHHHHHHHHH-HHHHHHHHHHHHHHHSPP-

Foldseek 3Di:
DDPPPPPPPCPVQCDLVNQLVLLVLLCPD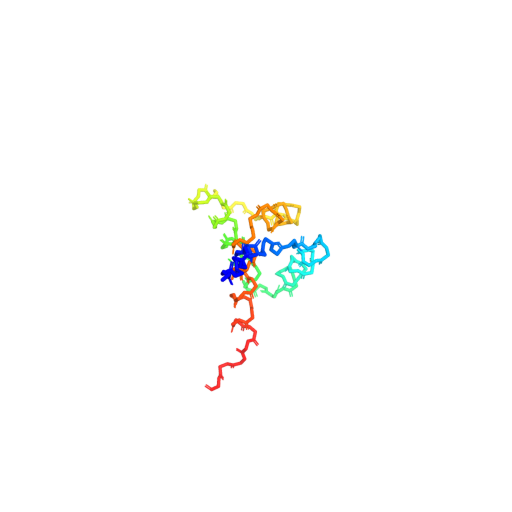DPPRSQVLQVVLQCVLVVNPDPRDRDDSVRSSVSCNVDVVSVVVSVVVSVVVPDPDD

Radius of gyration: 15.72 Å; chains: 1; bounding box: 42×28×51 Å

pLDDT: mean 86.56, std 17.15, range [39.44, 98.5]